Protein AF-A0AAD8BYA1-F1 (afdb_monomer_lite)

Structure (mmCIF, N/CA/C/O backbone):
data_AF-A0AAD8BYA1-F1
#
_entry.id   AF-A0AAD8BYA1-F1
#
loop_
_atom_site.group_PDB
_atom_site.id
_atom_site.type_symbol
_atom_site.label_atom_id
_atom_site.label_alt_id
_atom_site.label_comp_id
_atom_site.label_asym_id
_atom_site.label_entity_id
_atom_site.label_seq_id
_atom_site.pdbx_PDB_ins_code
_atom_site.Cartn_x
_atom_site.Cartn_y
_atom_site.Cartn_z
_atom_site.occupancy
_atom_site.B_iso_or_equiv
_atom_site.auth_seq_id
_atom_site.auth_comp_id
_atom_site.auth_asym_id
_atom_site.auth_atom_id
_atom_site.pdbx_PDB_model_num
ATOM 1 N N . MET A 1 1 ? 16.508 12.738 -33.109 1.00 39.72 1 MET A N 1
ATOM 2 C CA . MET A 1 1 ? 15.218 13.457 -32.979 1.00 39.72 1 MET A CA 1
ATOM 3 C C . MET A 1 1 ? 14.143 12.376 -32.905 1.00 39.72 1 MET A C 1
ATOM 5 O O . MET A 1 1 ? 14.048 11.618 -33.850 1.00 39.72 1 MET A O 1
ATOM 9 N N . PHE A 1 2 ? 13.479 12.093 -31.782 1.00 27.47 2 PHE A N 1
ATOM 10 C CA . PHE A 1 2 ? 12.768 12.994 -30.871 1.00 27.47 2 PHE A CA 1
ATOM 11 C C . PHE A 1 2 ? 13.096 12.803 -29.382 1.00 27.47 2 PHE A C 1
ATOM 13 O O . PHE A 1 2 ? 13.369 11.708 -28.904 1.00 27.47 2 PHE A O 1
ATOM 20 N N . VAL A 1 3 ? 12.986 13.926 -28.674 1.00 37.28 3 VAL A N 1
ATOM 21 C CA . VAL A 1 3 ? 12.875 14.076 -27.224 1.00 37.28 3 VAL A CA 1
ATOM 22 C C . VAL A 1 3 ? 11.506 13.540 -26.797 1.00 37.28 3 VAL A C 1
ATOM 24 O O . VAL A 1 3 ? 10.490 14.149 -27.128 1.00 37.28 3 VAL A O 1
ATOM 27 N N . ILE A 1 4 ? 11.450 12.437 -26.046 1.00 35.97 4 ILE A N 1
ATOM 28 C CA . ILE A 1 4 ? 10.243 12.107 -25.275 1.00 35.97 4 ILE A CA 1
ATOM 29 C C . ILE A 1 4 ? 10.317 12.936 -23.993 1.00 35.97 4 ILE A C 1
ATOM 31 O O . ILE A 1 4 ? 10.677 12.466 -22.918 1.00 35.97 4 ILE A O 1
ATOM 35 N N . CYS A 1 5 ? 10.018 14.226 -24.130 1.00 28.67 5 CYS A N 1
ATOM 36 C CA . CYS A 1 5 ? 9.613 15.032 -22.994 1.00 28.67 5 CYS A CA 1
ATOM 37 C C . CYS A 1 5 ? 8.270 14.459 -22.554 1.00 28.67 5 CYS A C 1
ATOM 39 O O . CYS A 1 5 ? 7.269 14.640 -23.248 1.00 28.67 5 CYS A O 1
ATOM 41 N N . LEU A 1 6 ? 8.249 13.774 -21.410 1.00 35.91 6 LEU A N 1
ATOM 42 C CA . LEU A 1 6 ? 7.030 13.452 -20.674 1.00 35.91 6 LEU A CA 1
ATOM 43 C C . LEU A 1 6 ? 6.401 14.768 -20.187 1.00 35.91 6 LEU A C 1
ATOM 45 O O . LEU A 1 6 ? 6.463 15.131 -19.015 1.00 35.91 6 LEU A O 1
ATOM 49 N N . LYS A 1 7 ? 5.816 15.530 -21.115 1.00 32.28 7 LYS A N 1
ATOM 50 C CA . LYS A 1 7 ? 4.862 16.580 -20.789 1.00 32.28 7 LYS A CA 1
ATOM 51 C C . LYS A 1 7 ? 3.607 15.870 -20.303 1.00 32.28 7 LYS A C 1
ATOM 53 O O . LYS A 1 7 ? 2.862 15.319 -21.103 1.00 32.28 7 LYS A O 1
ATOM 58 N N . TYR A 1 8 ? 3.445 15.861 -18.983 1.00 40.25 8 TYR A N 1
ATOM 59 C CA . TYR A 1 8 ? 2.178 15.832 -18.257 1.00 40.25 8 TYR A CA 1
ATOM 60 C C . TYR A 1 8 ? 0.940 15.578 -19.128 1.00 40.25 8 TYR A C 1
ATOM 62 O O . TYR A 1 8 ? 0.327 16.518 -19.634 1.00 40.25 8 TYR A O 1
ATOM 70 N N . HIS A 1 9 ? 0.527 14.317 -19.227 1.00 31.98 9 HIS A N 1
ATOM 71 C CA . HIS A 1 9 ? -0.888 13.983 -19.306 1.00 31.98 9 HIS A CA 1
ATOM 72 C C . HIS A 1 9 ? -1.119 12.585 -18.748 1.00 31.98 9 HIS A C 1
ATOM 74 O O . HIS A 1 9 ? -0.444 11.625 -19.112 1.00 31.98 9 HIS A O 1
ATOM 80 N N . TYR A 1 10 ? -2.058 12.517 -17.812 1.00 36.19 10 TYR A N 1
ATOM 81 C CA . TYR A 1 10 ? -2.550 11.312 -17.171 1.00 36.19 10 TYR A CA 1
ATOM 82 C C . TYR A 1 10 ? -3.044 10.318 -18.224 1.00 36.19 10 TYR A C 1
ATOM 84 O O . TYR A 1 10 ? -4.179 10.400 -18.679 1.00 36.19 10 TYR A O 1
ATOM 92 N N . LEU A 1 11 ? -2.211 9.353 -18.592 1.00 33.84 11 LEU A N 1
ATOM 93 C CA . LEU A 1 11 ? -2.675 8.113 -19.186 1.00 33.84 11 LEU A CA 1
ATOM 94 C C . LEU A 1 11 ? -1.801 6.976 -18.684 1.00 33.84 11 LEU A C 1
ATOM 96 O O . LEU A 1 11 ? -0.577 6.991 -18.775 1.00 33.84 11 LEU A O 1
ATOM 100 N N . TYR A 1 12 ? -2.499 6.012 -18.108 1.00 40.25 12 TYR A N 1
ATOM 101 C CA . TYR A 1 12 ? -2.031 4.758 -17.555 1.00 40.25 12 TYR A CA 1
ATOM 102 C C . TYR A 1 12 ? -1.473 3.861 -18.656 1.00 40.25 12 TYR A C 1
ATOM 104 O O . TYR A 1 12 ? -2.067 2.849 -19.015 1.00 40.25 12 TYR A O 1
ATOM 112 N N . LEU A 1 13 ? -0.339 4.243 -19.223 1.00 39.38 13 LEU A N 1
ATOM 113 C CA . LEU A 1 13 ? 0.459 3.331 -20.016 1.00 39.38 13 LEU A CA 1
ATOM 114 C C . LEU A 1 13 ? 1.352 2.579 -19.037 1.00 39.38 13 LEU A C 1
ATOM 116 O O . LEU A 1 13 ? 2.299 3.127 -18.476 1.00 39.38 13 LEU A O 1
ATOM 120 N N . THR A 1 14 ? 1.028 1.308 -18.808 1.00 45.28 14 THR A N 1
ATOM 121 C CA . THR A 1 14 ? 2.055 0.347 -18.411 1.00 45.28 14 THR A CA 1
ATOM 122 C C . THR A 1 14 ? 3.209 0.482 -19.409 1.00 45.28 14 THR A C 1
ATOM 124 O O . THR A 1 14 ? 2.980 0.740 -20.586 1.00 45.28 14 THR A O 1
ATOM 127 N N . PHE A 1 15 ? 4.457 0.385 -18.959 1.00 52.03 15 PHE A N 1
ATOM 128 C CA . PHE A 1 15 ? 5.619 0.584 -19.836 1.00 52.03 15 PHE A CA 1
ATOM 129 C C . PHE A 1 15 ? 5.876 -0.604 -20.782 1.00 52.03 15 PHE A C 1
ATOM 131 O O . PHE A 1 15 ? 6.649 -0.468 -21.725 1.00 52.03 15 PHE A O 1
ATOM 138 N N . GLN A 1 16 ? 5.187 -1.736 -20.603 1.00 53.16 16 GLN A N 1
ATOM 139 C CA . GLN A 1 16 ? 5.347 -2.927 -21.449 1.00 53.16 16 GLN A CA 1
ATOM 140 C C . GLN A 1 16 ? 5.162 -2.676 -22.959 1.00 53.16 16 GLN A C 1
ATOM 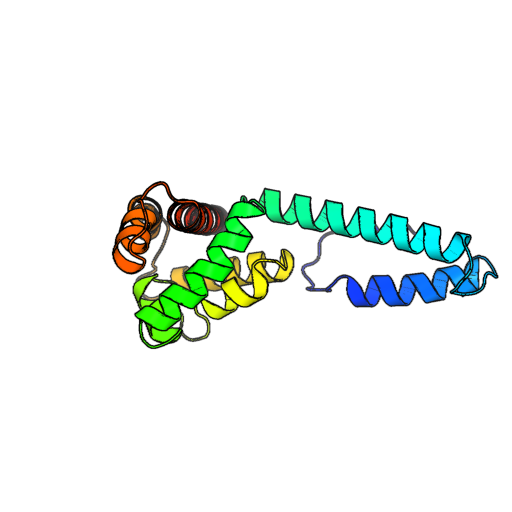142 O O . GLN A 1 16 ? 6.029 -3.077 -23.734 1.00 53.16 16 GLN A O 1
ATOM 147 N N . PRO A 1 17 ? 4.121 -1.956 -23.425 1.00 54.47 17 PRO A N 1
ATOM 148 C CA . PRO A 1 17 ? 3.976 -1.630 -24.841 1.00 54.47 17 PRO A CA 1
ATOM 149 C C . PRO A 1 17 ? 5.096 -0.721 -25.371 1.00 54.47 17 PRO A C 1
ATOM 151 O O . PRO A 1 17 ? 5.300 -0.656 -26.581 1.00 54.47 17 PRO A O 1
ATOM 154 N N . LEU A 1 18 ? 5.809 0.006 -24.498 1.00 55.59 18 LEU A N 1
ATOM 155 C CA . LEU A 1 18 ? 6.991 0.783 -24.876 1.00 55.59 18 LEU A CA 1
ATOM 156 C C . LEU A 1 18 ? 8.232 -0.117 -24.982 1.00 55.59 18 LEU A C 1
ATOM 158 O O . LEU A 1 18 ? 8.993 0.043 -25.932 1.00 55.59 18 LEU A O 1
ATOM 162 N N . GLU A 1 19 ? 8.405 -1.077 -24.068 1.00 56.84 19 GLU A N 1
ATOM 163 C CA . GLU A 1 19 ? 9.496 -2.069 -24.088 1.00 56.84 19 GLU A CA 1
ATOM 164 C C . GLU A 1 19 ? 9.472 -2.920 -25.368 1.00 56.84 19 GLU A C 1
ATOM 166 O O . GLU A 1 19 ? 10.485 -3.033 -26.062 1.00 56.84 19 GLU A O 1
ATOM 171 N N . GLU A 1 20 ? 8.302 -3.449 -25.739 1.00 59.47 20 GLU A N 1
ATOM 172 C CA . GLU A 1 20 ? 8.132 -4.272 -26.946 1.00 59.47 20 GLU A CA 1
ATOM 173 C C . GLU A 1 20 ? 8.414 -3.485 -28.236 1.00 59.47 20 GLU A C 1
ATOM 175 O O . GLU A 1 20 ? 9.074 -3.981 -29.154 1.00 59.47 20 GLU A O 1
ATOM 180 N N . LYS A 1 21 ? 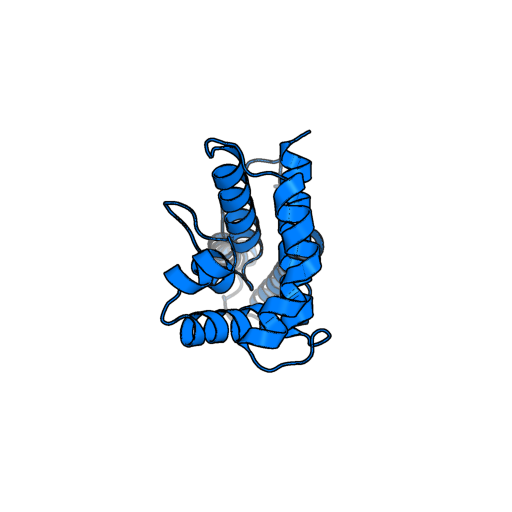7.966 -2.225 -28.298 1.00 66.06 21 LYS A N 1
ATOM 181 C CA . LYS A 1 21 ? 8.192 -1.346 -29.458 1.00 66.06 21 LYS A CA 1
ATOM 182 C C . LYS A 1 21 ? 9.648 -0.917 -29.594 1.00 66.06 21 LYS A C 1
ATOM 184 O O . LYS A 1 21 ? 10.144 -0.765 -30.708 1.00 66.06 21 LYS A O 1
ATOM 189 N N . ILE A 1 22 ? 10.345 -0.747 -28.477 1.00 65.94 22 ILE A N 1
ATOM 190 C CA . ILE A 1 22 ? 11.768 -0.410 -28.457 1.00 65.94 22 ILE A CA 1
ATOM 191 C C . ILE A 1 22 ? 12.620 -1.552 -29.006 1.00 65.94 22 ILE A C 1
ATOM 193 O O . ILE A 1 22 ? 13.545 -1.291 -29.770 1.00 65.94 22 ILE A O 1
ATOM 197 N N . ALA A 1 23 ? 12.311 -2.806 -28.660 1.00 63.00 23 ALA A N 1
ATOM 198 C CA . ALA A 1 23 ? 13.074 -3.955 -29.145 1.00 63.00 23 ALA A CA 1
ATOM 199 C C . ALA A 1 23 ? 13.014 -4.053 -30.679 1.00 63.00 23 ALA A C 1
ATOM 201 O O . ALA A 1 23 ? 14.034 -4.237 -31.342 1.00 63.00 23 ALA A O 1
ATOM 202 N N . GLN A 1 24 ? 11.825 -3.842 -31.251 1.00 67.38 24 GLN A N 1
ATOM 203 C CA . GLN A 1 24 ? 11.620 -3.795 -32.701 1.00 67.38 24 GLN A CA 1
ATOM 204 C C . GLN A 1 24 ? 12.333 -2.600 -33.346 1.00 67.38 24 GLN A C 1
ATOM 206 O O . GLN A 1 24 ? 12.970 -2.743 -34.392 1.00 67.38 24 GLN A O 1
ATOM 211 N N . TYR A 1 25 ? 12.279 -1.431 -32.701 1.00 66.44 25 TYR A N 1
ATOM 212 C CA . TYR A 1 25 ? 12.975 -0.236 -33.167 1.00 66.44 25 TYR A CA 1
ATOM 213 C C . TYR A 1 25 ? 14.494 -0.441 -33.216 1.00 66.44 25 TYR A C 1
ATOM 215 O O . TYR A 1 25 ? 15.103 -0.140 -34.237 1.00 66.44 25 TYR A O 1
ATOM 223 N N . LEU A 1 26 ? 15.102 -1.007 -32.169 1.00 65.62 26 LEU A N 1
ATOM 224 C CA . LEU A 1 26 ? 16.548 -1.252 -32.097 1.00 65.62 26 LEU A CA 1
ATOM 225 C C . LEU A 1 26 ? 17.030 -2.192 -33.205 1.00 65.62 26 LEU A C 1
ATOM 227 O O . LEU A 1 26 ? 18.032 -1.902 -33.851 1.00 65.62 26 LEU A O 1
ATOM 231 N N . VAL A 1 27 ? 16.279 -3.264 -33.473 1.00 70.88 27 VAL A N 1
ATOM 232 C CA . VAL A 1 27 ? 16.548 -4.188 -34.587 1.00 70.88 27 VAL A CA 1
ATOM 233 C C . VAL A 1 27 ? 16.530 -3.447 -35.927 1.00 70.88 27 VAL A C 1
ATOM 235 O O . VAL A 1 27 ? 17.456 -3.580 -36.724 1.00 70.88 27 VAL A O 1
ATOM 238 N N . SER A 1 28 ? 15.510 -2.614 -36.156 1.00 72.62 28 SER A N 1
ATOM 239 C CA . SER A 1 28 ? 15.356 -1.869 -37.412 1.00 72.62 28 SER A CA 1
ATOM 240 C C . SER A 1 28 ? 16.375 -0.737 -37.597 1.00 72.62 28 SER A C 1
ATOM 242 O O . SER A 1 28 ? 16.864 -0.525 -38.701 1.00 72.62 28 SER A O 1
ATOM 244 N N . ALA A 1 29 ? 16.712 -0.020 -36.523 1.00 70.44 29 ALA A N 1
ATOM 245 C CA . ALA A 1 29 ? 17.538 1.182 -36.568 1.00 70.44 29 ALA A CA 1
ATOM 246 C C . ALA A 1 29 ? 19.038 0.867 -36.533 1.00 70.44 29 ALA A C 1
ATOM 248 O O . ALA A 1 29 ? 19.829 1.605 -37.114 1.00 70.44 29 ALA A O 1
ATOM 249 N N . LEU A 1 30 ? 19.430 -0.210 -35.846 1.00 72.06 30 LEU A N 1
ATOM 250 C CA . LEU A 1 30 ? 20.830 -0.621 -35.720 1.00 72.06 30 LEU A CA 1
ATOM 251 C C . LEU A 1 30 ? 21.213 -1.726 -36.716 1.00 72.06 30 LEU A C 1
ATOM 253 O O . LEU A 1 30 ? 22.385 -2.077 -36.799 1.00 72.06 30 LEU A O 1
ATOM 257 N N . GLY A 1 31 ? 20.249 -2.290 -37.456 1.00 78.94 31 GLY A N 1
ATOM 258 C CA . GLY A 1 31 ? 20.493 -3.404 -38.378 1.00 78.94 31 GLY A CA 1
ATOM 259 C C . GLY A 1 31 ? 20.973 -4.683 -37.679 1.00 78.94 31 GLY A C 1
ATOM 260 O O . GLY A 1 31 ? 21.591 -5.535 -38.313 1.00 78.94 31 GLY A O 1
ATOM 261 N N . VAL A 1 32 ? 20.726 -4.809 -36.372 1.00 76.88 32 VAL A N 1
ATOM 262 C CA . VAL A 1 32 ? 21.154 -5.948 -35.550 1.00 76.88 32 VAL A CA 1
ATOM 263 C C . VAL A 1 32 ? 20.027 -6.959 -35.384 1.00 76.88 32 VAL A C 1
ATOM 265 O O . VAL A 1 32 ? 18.848 -6.615 -35.439 1.00 76.88 32 VAL A O 1
ATOM 268 N N . THR A 1 33 ? 20.365 -8.221 -35.134 1.00 80.31 33 THR A N 1
ATOM 269 C CA . THR A 1 33 ? 19.354 -9.219 -34.767 1.00 80.31 33 THR A CA 1
ATOM 270 C C . THR A 1 33 ? 18.874 -8.987 -33.332 1.00 80.31 33 THR A C 1
ATOM 272 O O . THR A 1 33 ? 19.612 -8.483 -32.489 1.00 80.31 33 THR A O 1
ATOM 275 N N . LYS A 1 34 ? 17.641 -9.407 -33.020 1.00 68.00 34 LYS A N 1
ATOM 276 C CA . LYS A 1 34 ? 17.067 -9.315 -31.661 1.00 68.00 34 LYS A CA 1
ATOM 277 C C . LYS A 1 34 ? 17.928 -9.988 -30.578 1.00 68.00 34 LYS A C 1
ATOM 279 O O . LYS A 1 34 ? 17.833 -9.638 -29.409 1.00 68.00 34 LYS A O 1
ATOM 284 N N . ASP A 1 35 ? 18.756 -10.951 -30.981 1.00 78.12 35 ASP A N 1
ATOM 285 C CA . ASP A 1 35 ? 19.588 -11.761 -30.094 1.00 78.12 35 ASP A CA 1
ATOM 286 C C . ASP A 1 35 ? 21.041 -11.260 -30.014 1.00 78.12 35 ASP A C 1
ATOM 288 O O . ASP A 1 35 ? 21.853 -11.870 -29.307 1.00 78.12 35 ASP A O 1
ATOM 292 N N . SER A 1 36 ? 21.378 -10.167 -30.713 1.00 82.19 36 SER A N 1
ATOM 293 C CA . SER A 1 36 ? 22.719 -9.579 -30.695 1.00 82.19 36 SER A CA 1
ATOM 294 C C . SER A 1 36 ? 23.076 -9.012 -29.317 1.00 82.19 36 SER A C 1
ATOM 296 O O . SER A 1 36 ? 22.209 -8.696 -28.494 1.00 82.19 36 SER A O 1
ATOM 298 N N . ASN A 1 37 ? 24.376 -8.867 -29.056 1.00 82.00 37 ASN A N 1
ATOM 299 C CA . ASN A 1 37 ? 24.864 -8.292 -27.803 1.00 82.00 37 ASN A CA 1
ATOM 300 C C . ASN A 1 37 ? 24.451 -6.821 -27.652 1.00 82.00 37 ASN A C 1
ATOM 302 O O . ASN A 1 37 ? 24.171 -6.368 -26.544 1.00 82.00 37 ASN A O 1
ATOM 306 N N . GLU A 1 38 ? 24.366 -6.091 -28.759 1.00 75.44 38 GLU A N 1
ATOM 307 C CA . GLU A 1 38 ? 23.915 -4.704 -28.830 1.00 75.44 38 GLU A CA 1
ATOM 308 C C . GLU A 1 38 ? 22.426 -4.599 -28.489 1.00 75.44 38 GLU A C 1
ATOM 310 O O . GLU A 1 38 ? 22.060 -3.808 -27.619 1.00 75.44 38 GLU A O 1
ATOM 315 N N . ALA A 1 39 ? 21.574 -5.431 -29.102 1.00 70.06 39 ALA A N 1
ATOM 316 C CA . ALA A 1 39 ? 20.143 -5.465 -28.798 1.00 70.06 39 ALA A CA 1
ATOM 317 C C . ALA A 1 39 ? 19.897 -5.785 -27.313 1.00 70.06 39 ALA A C 1
ATOM 319 O O . ALA A 1 39 ? 19.182 -5.051 -26.629 1.00 70.06 39 ALA A O 1
ATOM 320 N N . LYS A 1 40 ? 20.575 -6.813 -26.783 1.00 77.88 40 LYS A N 1
ATOM 321 C CA . LYS A 1 40 ? 20.500 -7.200 -25.363 1.00 77.88 40 LYS A CA 1
ATOM 322 C C . LYS A 1 40 ? 20.977 -6.091 -24.426 1.00 77.88 40 LYS A C 1
ATOM 324 O O . LYS A 1 40 ? 20.322 -5.824 -23.422 1.00 77.88 40 LYS A O 1
ATOM 329 N N . SER A 1 41 ? 22.082 -5.420 -24.754 1.00 77.06 41 SER A N 1
ATOM 330 C CA . SER A 1 41 ? 22.623 -4.316 -23.947 1.00 77.06 41 SER A CA 1
ATOM 331 C C . SER A 1 41 ? 21.632 -3.158 -23.813 1.00 77.06 41 SER A C 1
ATOM 333 O O . SER A 1 41 ? 21.428 -2.642 -22.713 1.00 77.06 41 SER A O 1
ATOM 335 N N . TRP A 1 42 ? 20.962 -2.780 -24.903 1.00 72.44 42 TRP A N 1
ATOM 336 C CA . TRP A 1 42 ? 19.935 -1.738 -24.869 1.00 72.44 42 TRP A CA 1
ATOM 337 C C . TRP A 1 42 ? 18.688 -2.162 -24.092 1.00 72.44 42 TRP A C 1
ATOM 339 O O . TRP A 1 42 ? 18.167 -1.373 -23.302 1.00 72.44 42 TRP A O 1
ATOM 349 N N . THR A 1 43 ? 18.242 -3.411 -24.251 1.00 70.88 43 THR A N 1
ATOM 350 C CA . THR A 1 43 ? 17.163 -3.969 -23.424 1.00 70.88 43 THR A CA 1
ATOM 351 C C . THR A 1 43 ? 17.527 -3.927 -21.937 1.00 70.88 43 THR A C 1
ATOM 353 O O . THR A 1 43 ? 16.716 -3.488 -21.125 1.00 70.88 43 THR A O 1
ATOM 356 N N . HIS A 1 44 ? 18.754 -4.302 -21.562 1.00 78.50 44 HIS A N 1
ATOM 357 C CA . HIS A 1 44 ? 19.215 -4.238 -20.171 1.00 78.50 44 HIS A CA 1
ATOM 358 C C . HIS A 1 44 ? 19.218 -2.809 -19.611 1.00 78.50 44 HIS A C 1
ATOM 360 O O . HIS A 1 44 ? 18.733 -2.597 -18.500 1.00 78.50 44 HIS A O 1
ATOM 366 N N . LEU A 1 45 ? 19.719 -1.827 -20.369 1.00 77.88 45 LEU A N 1
ATOM 367 C CA . LEU A 1 45 ? 19.727 -0.422 -19.950 1.00 77.88 45 LEU A CA 1
ATOM 368 C C . LEU A 1 45 ? 18.310 0.099 -19.675 1.00 77.88 45 LEU A C 1
ATOM 370 O O . LEU A 1 45 ? 18.077 0.767 -18.669 1.00 77.88 45 LEU A O 1
ATOM 374 N N . LEU A 1 46 ? 17.357 -0.217 -20.551 1.00 70.75 46 LEU A N 1
ATOM 375 C CA . LEU A 1 46 ? 15.973 0.230 -20.402 1.00 70.75 46 LEU A CA 1
ATOM 376 C C . LEU A 1 46 ? 15.259 -0.478 -19.253 1.00 70.75 46 LEU A C 1
ATOM 378 O O . LEU A 1 46 ? 14.527 0.170 -18.511 1.00 70.75 46 LEU A O 1
ATOM 382 N N . ASN A 1 47 ? 15.546 -1.761 -19.029 1.00 69.94 47 ASN A N 1
ATOM 383 C CA . ASN A 1 47 ? 15.066 -2.478 -17.849 1.00 69.94 47 ASN A CA 1
ATOM 384 C C . ASN A 1 47 ? 15.608 -1.860 -16.550 1.00 69.94 47 ASN A C 1
ATOM 386 O O . ASN A 1 47 ? 14.862 -1.708 -15.577 1.00 69.94 47 ASN A O 1
ATOM 390 N N . ALA A 1 48 ? 16.887 -1.470 -16.528 1.00 70.88 48 ALA A N 1
ATOM 391 C CA . ALA A 1 48 ? 17.485 -0.771 -15.394 1.00 70.88 48 ALA A CA 1
ATOM 392 C C . ALA A 1 48 ? 16.819 0.598 -15.174 1.00 70.88 48 ALA A C 1
ATOM 394 O O . ALA A 1 48 ? 16.420 0.917 -14.057 1.00 70.88 48 ALA A O 1
ATOM 395 N N . PHE A 1 49 ? 16.607 1.372 -16.241 1.00 67.88 49 PHE A N 1
ATOM 396 C CA . PHE A 1 49 ? 15.912 2.659 -16.180 1.00 67.88 49 PHE A CA 1
ATOM 397 C C . PHE A 1 49 ? 14.465 2.524 -15.678 1.00 67.88 49 PHE A C 1
ATOM 399 O O . PHE A 1 49 ? 14.053 3.248 -14.773 1.00 67.88 49 PHE A O 1
ATOM 406 N N . ASN A 1 50 ? 13.707 1.555 -16.197 1.00 65.25 50 ASN A N 1
ATOM 407 C CA . ASN A 1 50 ? 12.338 1.273 -15.758 1.00 65.25 50 ASN A CA 1
ATOM 408 C C . ASN A 1 50 ? 12.295 0.816 -14.297 1.00 65.25 50 ASN A C 1
ATOM 410 O O . ASN A 1 50 ? 11.358 1.149 -13.571 1.00 65.25 50 ASN A O 1
ATOM 414 N N . THR A 1 51 ? 13.318 0.089 -13.846 1.00 68.19 51 THR A N 1
ATOM 415 C CA . THR A 1 51 ? 13.471 -0.285 -12.437 1.00 68.19 51 THR A CA 1
ATOM 416 C C . THR A 1 51 ? 13.681 0.944 -11.561 1.00 68.19 51 THR A C 1
ATOM 418 O O . THR A 1 51 ? 12.914 1.126 -10.620 1.00 68.19 51 THR A O 1
ATOM 421 N N . VAL A 1 52 ? 14.599 1.843 -11.930 1.00 70.06 52 VAL A N 1
ATOM 422 C CA . VAL A 1 52 ? 14.828 3.102 -11.200 1.00 70.06 52 VAL A CA 1
ATOM 423 C C . VAL A 1 52 ? 13.567 3.970 -11.166 1.00 70.06 52 VAL A C 1
ATOM 425 O O . VAL A 1 52 ? 13.199 4.468 -10.108 1.00 70.06 52 VAL A O 1
ATOM 428 N N . LEU A 1 53 ? 12.853 4.123 -12.286 1.00 66.69 53 LEU A N 1
ATOM 429 C CA . LEU A 1 53 ? 11.605 4.896 -12.326 1.00 66.69 53 LEU A CA 1
ATOM 430 C C . LEU A 1 53 ? 10.506 4.295 -11.443 1.00 66.69 53 LEU A C 1
ATOM 432 O O . LEU A 1 53 ? 9.750 5.026 -10.795 1.00 66.69 53 LEU A O 1
ATOM 436 N N . ARG A 1 54 ? 10.394 2.965 -11.433 1.00 65.19 54 ARG A N 1
ATOM 437 C CA . ARG A 1 54 ? 9.452 2.228 -10.586 1.00 65.19 54 ARG A CA 1
ATOM 438 C C . ARG A 1 54 ? 9.786 2.422 -9.113 1.00 65.19 54 ARG A C 1
ATOM 440 O O . ARG A 1 54 ? 8.890 2.751 -8.341 1.00 65.19 54 ARG A O 1
ATOM 447 N N . GLU A 1 55 ? 11.050 2.262 -8.744 1.00 65.19 55 GLU A N 1
ATOM 448 C CA . GLU A 1 55 ? 11.534 2.461 -7.378 1.00 65.19 55 GLU A CA 1
ATOM 449 C C . GLU A 1 55 ? 11.346 3.911 -6.918 1.00 65.19 55 GLU A C 1
ATOM 451 O O . GLU A 1 55 ? 10.759 4.130 -5.863 1.00 65.19 55 GLU A O 1
ATOM 456 N N . ASP A 1 56 ? 11.710 4.905 -7.735 1.00 69.62 56 ASP A N 1
ATOM 457 C CA . ASP A 1 56 ? 11.490 6.331 -7.445 1.00 69.62 56 ASP A CA 1
ATOM 458 C C . ASP A 1 56 ? 9.995 6.658 -7.270 1.00 69.62 56 ASP A C 1
ATOM 460 O O . ASP A 1 56 ? 9.594 7.379 -6.354 1.00 69.62 56 ASP A O 1
ATOM 464 N N . SER A 1 57 ? 9.129 6.071 -8.100 1.00 68.00 57 SER A N 1
ATOM 465 C CA . SER A 1 57 ? 7.676 6.240 -7.976 1.00 68.00 57 SER A CA 1
ATOM 466 C C . SER A 1 57 ? 7.127 5.637 -6.677 1.00 68.00 57 SER A C 1
ATOM 468 O O . SER A 1 57 ? 6.251 6.234 -6.050 1.00 68.00 57 SER A O 1
ATOM 470 N N . LEU A 1 58 ? 7.642 4.484 -6.241 1.00 67.81 58 LEU A N 1
ATOM 471 C CA . LEU A 1 58 ? 7.260 3.853 -4.970 1.00 67.81 58 LEU A CA 1
ATOM 472 C C . LEU A 1 58 ? 7.800 4.628 -3.767 1.00 67.81 58 LEU A C 1
ATOM 474 O O . LEU A 1 58 ? 7.062 4.852 -2.807 1.00 67.81 58 LEU A O 1
ATOM 478 N N . GLN A 1 59 ? 9.031 5.137 -3.854 1.00 68.75 59 GLN A N 1
ATOM 479 C CA . GLN A 1 59 ? 9.588 6.053 -2.860 1.00 68.75 59 GLN A CA 1
ATOM 480 C C . GLN A 1 59 ? 8.743 7.328 -2.739 1.00 68.75 59 GLN A C 1
ATOM 482 O O . GLN A 1 59 ? 8.485 7.796 -1.631 1.00 68.75 59 GLN A O 1
ATOM 487 N N . LYS A 1 60 ? 8.217 7.860 -3.851 1.00 75.25 60 LYS A N 1
ATOM 488 C CA . LYS A 1 60 ? 7.281 9.000 -3.835 1.00 75.25 60 LYS A CA 1
ATOM 489 C C . LYS A 1 60 ? 5.943 8.674 -3.173 1.00 75.25 60 LYS A C 1
ATOM 491 O O . LYS A 1 60 ? 5.356 9.571 -2.557 1.00 75.25 60 LYS A O 1
ATOM 496 N N . ILE A 1 61 ? 5.454 7.436 -3.277 1.00 80.25 61 ILE A N 1
ATOM 497 C CA . ILE A 1 61 ? 4.294 6.961 -2.500 1.00 80.25 61 ILE A CA 1
ATOM 498 C C . ILE A 1 61 ? 4.671 6.844 -1.014 1.00 80.25 61 ILE A C 1
ATOM 500 O O . ILE A 1 61 ? 3.853 7.174 -0.159 1.00 80.25 61 ILE A O 1
ATOM 504 N N . GLY A 1 62 ? 5.925 6.493 -0.720 1.00 85.06 62 GLY A N 1
ATOM 505 C CA . GLY A 1 62 ? 6.480 6.382 0.629 1.00 85.06 62 GLY A CA 1
ATOM 506 C C . GLY A 1 62 ? 6.514 4.950 1.160 1.00 85.06 62 GLY A C 1
ATOM 507 O O . GLY A 1 62 ? 6.528 4.773 2.372 1.00 85.06 62 GLY A O 1
ATOM 508 N N . LEU A 1 63 ? 6.490 3.943 0.276 1.00 88.56 63 LEU A N 1
ATOM 509 C CA . LEU A 1 63 ? 6.530 2.526 0.650 1.00 88.56 63 LEU A CA 1
ATOM 510 C C . LEU A 1 63 ? 7.837 1.880 0.188 1.00 88.56 63 LEU A C 1
ATOM 512 O O . LEU A 1 63 ? 8.190 1.949 -0.991 1.00 88.56 63 LEU A O 1
ATOM 516 N N . SER A 1 64 ? 8.528 1.228 1.120 1.00 89.19 64 SER A N 1
ATOM 517 C CA . SER A 1 64 ? 9.732 0.440 0.859 1.00 89.19 64 SER A CA 1
ATOM 518 C C . SER A 1 64 ? 9.409 -0.950 0.297 1.00 89.19 64 SER A C 1
ATOM 520 O O . SER A 1 64 ? 8.266 -1.405 0.283 1.00 89.19 64 SER A O 1
ATOM 522 N N . ASP A 1 65 ? 10.436 -1.673 -0.144 1.00 87.50 65 ASP A N 1
ATOM 523 C CA . ASP A 1 65 ? 10.325 -3.077 -0.559 1.00 87.50 65 ASP A CA 1
ATOM 524 C C . ASP A 1 65 ? 9.834 -3.990 0.567 1.00 87.50 65 ASP A C 1
ATOM 526 O O . ASP A 1 65 ? 9.064 -4.918 0.314 1.00 87.50 65 ASP A O 1
ATOM 530 N N . VAL A 1 66 ? 10.265 -3.713 1.802 1.00 92.19 66 VAL A N 1
ATOM 531 C CA . VAL A 1 66 ? 9.810 -4.429 3.000 1.00 92.19 66 VAL A CA 1
ATOM 532 C C . VAL A 1 66 ? 8.329 -4.158 3.222 1.00 92.19 66 VAL A C 1
ATOM 534 O O . VAL A 1 66 ? 7.564 -5.108 3.362 1.00 92.19 66 VAL A O 1
ATOM 537 N N . ASP A 1 67 ? 7.900 -2.894 3.135 1.00 92.50 67 ASP A N 1
ATOM 538 C CA . ASP A 1 67 ? 6.486 -2.545 3.284 1.00 92.50 67 ASP A CA 1
ATOM 539 C C . ASP A 1 67 ? 5.618 -3.294 2.274 1.00 92.50 67 ASP A C 1
ATOM 541 O O . ASP A 1 67 ? 4.599 -3.867 2.637 1.00 92.50 67 ASP A O 1
ATOM 545 N N . ARG A 1 68 ? 6.030 -3.338 1.002 1.00 91.31 68 ARG A N 1
ATOM 546 C CA . A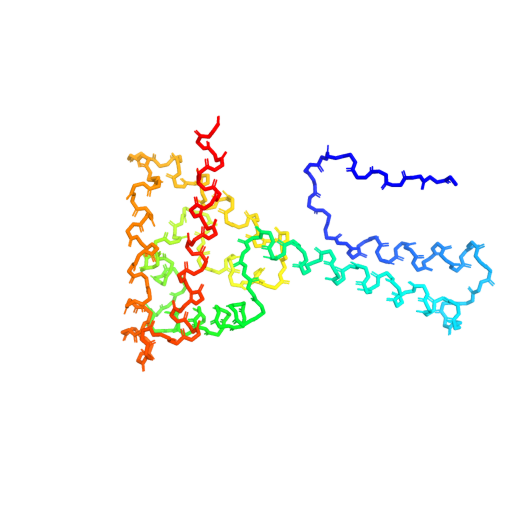RG A 1 68 ? 5.248 -3.984 -0.061 1.00 91.31 68 ARG A CA 1
ATOM 547 C C . ARG A 1 68 ? 5.101 -5.487 0.150 1.00 91.31 68 ARG A C 1
ATOM 549 O O . ARG A 1 68 ? 3.990 -6.002 0.049 1.00 91.31 68 ARG A O 1
ATOM 556 N N . LYS A 1 69 ? 6.196 -6.178 0.479 1.00 93.25 69 LYS A N 1
ATOM 557 C CA . LYS A 1 69 ? 6.175 -7.622 0.769 1.00 93.25 69 LYS A CA 1
ATOM 558 C C . LYS A 1 69 ? 5.325 -7.928 2.002 1.00 93.25 69 LYS A C 1
ATOM 560 O O . LYS A 1 69 ? 4.538 -8.876 1.993 1.00 93.25 69 LYS A O 1
ATOM 565 N N . SER A 1 70 ? 5.454 -7.107 3.041 1.00 94.88 70 SER A N 1
ATOM 566 C CA . SER A 1 70 ? 4.682 -7.248 4.271 1.00 94.88 70 SER A CA 1
ATOM 567 C C . SER A 1 70 ? 3.201 -6.969 4.045 1.00 94.88 70 SER A C 1
ATOM 569 O O . SER A 1 70 ? 2.379 -7.748 4.519 1.00 94.88 70 SER A O 1
ATOM 571 N N . LEU A 1 71 ? 2.835 -5.951 3.260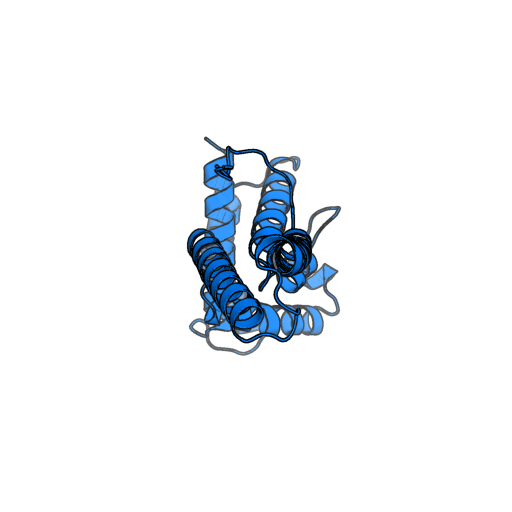 1.00 94.50 71 LEU A N 1
ATOM 572 C CA . LEU A 1 71 ? 1.449 -5.662 2.872 1.00 94.50 71 LEU A CA 1
ATOM 573 C C . LEU A 1 71 ? 0.842 -6.796 2.046 1.00 94.50 71 LEU A C 1
ATOM 575 O O . LEU A 1 71 ? -0.279 -7.205 2.328 1.00 94.50 71 LEU A O 1
ATOM 579 N N . GLU A 1 72 ? 1.574 -7.334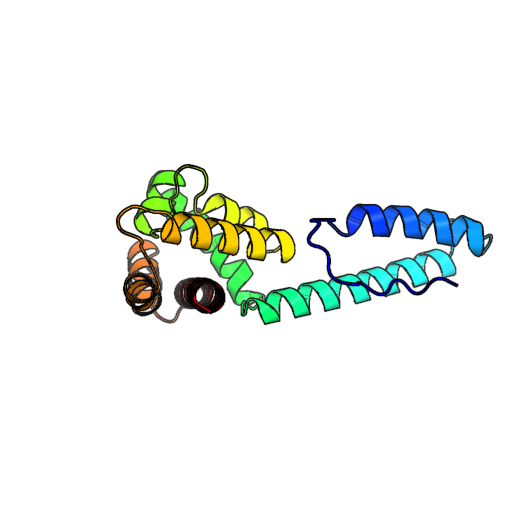 1.069 1.00 94.19 72 GLU A N 1
ATOM 580 C CA . GLU A 1 72 ? 1.111 -8.453 0.241 1.00 94.19 72 GLU A CA 1
ATOM 581 C C . GLU A 1 72 ? 0.781 -9.683 1.097 1.00 94.19 72 GLU A C 1
ATOM 583 O O . GLU A 1 72 ? -0.331 -10.211 1.056 1.00 94.19 72 GLU A O 1
ATOM 588 N N . SER A 1 73 ? 1.733 -10.103 1.933 1.00 94.25 73 SER A N 1
ATOM 589 C CA . SER A 1 73 ? 1.578 -11.267 2.809 1.00 94.25 73 SER A CA 1
ATOM 590 C C . SER A 1 73 ? 0.500 -11.046 3.875 1.00 94.25 73 SER A C 1
ATOM 592 O O . SER A 1 73 ? -0.414 -11.858 4.029 1.00 94.25 73 SER A O 1
ATOM 594 N N . SER A 1 74 ? 0.569 -9.930 4.606 1.00 94.88 74 SER A N 1
ATOM 595 C CA . SER A 1 74 ? -0.360 -9.645 5.703 1.00 94.88 74 SER A CA 1
ATOM 596 C C . SER A 1 74 ? -1.766 -9.297 5.220 1.00 94.88 74 SER A C 1
ATOM 598 O O . SER A 1 74 ? -2.725 -9.674 5.883 1.00 94.88 74 SER A O 1
ATOM 600 N N . GLY A 1 75 ? -1.925 -8.662 4.057 1.00 91.69 75 GLY A N 1
ATOM 601 C CA . GLY A 1 75 ? -3.230 -8.381 3.458 1.00 91.69 75 GLY A CA 1
ATOM 602 C C . GLY A 1 75 ? -3.999 -9.646 3.104 1.00 91.69 75 GLY A C 1
ATOM 603 O O . GLY A 1 75 ? -5.187 -9.741 3.411 1.00 91.69 75 GLY A O 1
ATOM 604 N N . ASN A 1 76 ? -3.311 -10.648 2.554 1.00 92.81 76 ASN A N 1
ATOM 605 C CA . ASN A 1 76 ? -3.910 -11.957 2.298 1.00 92.81 76 ASN A CA 1
ATOM 606 C C . ASN A 1 76 ? -4.307 -12.657 3.609 1.00 92.81 76 ASN A C 1
ATOM 608 O O . ASN A 1 76 ? -5.449 -13.084 3.748 1.00 92.81 76 ASN A O 1
ATOM 612 N N . LYS A 1 77 ? -3.431 -12.666 4.625 1.00 94.94 77 LYS A N 1
ATOM 613 C CA . LYS A 1 77 ? -3.761 -13.236 5.947 1.00 94.94 77 LYS A CA 1
ATOM 614 C C . LYS A 1 77 ? -4.944 -12.530 6.618 1.00 94.94 77 LYS A C 1
ATOM 616 O O . LYS A 1 77 ? -5.785 -13.182 7.226 1.00 94.94 77 LYS A O 1
ATOM 621 N N . LEU A 1 78 ? -5.025 -11.202 6.520 1.00 92.06 78 LEU A N 1
ATOM 622 C CA . LEU A 1 78 ? -6.147 -10.425 7.054 1.00 92.06 78 LEU A CA 1
ATOM 623 C C . LEU A 1 78 ? -7.458 -10.782 6.349 1.00 92.06 78 LEU A C 1
ATOM 625 O O . LEU A 1 78 ? -8.487 -10.888 7.012 1.00 92.06 78 LEU A O 1
ATOM 629 N N . ALA A 1 79 ? -7.425 -10.993 5.031 1.00 91.25 79 ALA A N 1
ATOM 630 C CA . ALA A 1 79 ? -8.573 -11.491 4.281 1.00 91.25 79 ALA A CA 1
ATOM 631 C C . ALA A 1 79 ? -9.003 -12.885 4.750 1.00 91.25 79 ALA A C 1
ATOM 633 O O . ALA A 1 79 ? -10.194 -13.096 4.980 1.00 91.25 79 ALA A O 1
ATOM 634 N N . ASP A 1 80 ? -8.054 -13.795 4.960 1.00 93.69 80 ASP A N 1
ATOM 635 C CA . ASP A 1 80 ? -8.340 -15.145 5.449 1.00 93.69 80 ASP A CA 1
ATOM 636 C C . ASP A 1 80 ? -8.977 -15.109 6.846 1.00 93.69 80 ASP A C 1
ATOM 638 O O . ASP A 1 80 ? -10.050 -15.676 7.057 1.00 93.69 80 ASP A O 1
ATOM 642 N N . VAL A 1 81 ? -8.380 -14.363 7.784 1.00 93.44 81 VAL A N 1
ATOM 643 C CA . VAL A 1 81 ? -8.890 -14.214 9.161 1.00 93.44 81 VAL A CA 1
ATOM 644 C C . VAL A 1 81 ? -10.262 -13.535 9.188 1.00 93.44 81 VAL A C 1
ATOM 646 O O . VAL A 1 81 ? -11.127 -13.914 9.976 1.00 93.44 81 VAL A O 1
ATOM 649 N N . ALA A 1 82 ? -10.497 -12.548 8.321 1.00 90.00 82 ALA A N 1
ATOM 650 C CA . ALA A 1 82 ? -11.787 -11.873 8.227 1.00 90.00 82 ALA A CA 1
ATOM 651 C C . ALA A 1 82 ? -12.875 -12.736 7.558 1.00 90.00 82 ALA A C 1
ATOM 653 O O . ALA A 1 82 ? -14.053 -12.374 7.612 1.00 90.00 82 ALA A O 1
ATOM 654 N N . GLY A 1 83 ? -12.515 -13.861 6.930 1.00 91.38 83 GLY A N 1
ATOM 655 C CA . GLY A 1 83 ? -13.434 -14.695 6.155 1.00 91.38 83 GLY A CA 1
ATOM 656 C C . GLY A 1 83 ? -13.816 -14.071 4.811 1.00 91.38 83 GLY A C 1
ATOM 657 O O . GLY A 1 83 ? -14.960 -14.209 4.375 1.00 91.38 83 GLY A O 1
ATOM 658 N N . GLY A 1 84 ? -12.890 -13.334 4.196 1.00 88.25 84 GLY A N 1
ATOM 659 C CA . GLY A 1 84 ? -13.030 -12.745 2.870 1.00 88.25 84 GLY A CA 1
ATOM 660 C C . GLY A 1 84 ? -12.496 -11.316 2.760 1.00 88.25 84 GLY A C 1
ATOM 661 O O . GLY A 1 84 ? -12.419 -10.554 3.727 1.00 88.25 84 GLY A O 1
ATOM 662 N N . LYS A 1 85 ? -12.180 -10.936 1.522 1.00 85.56 85 LYS A N 1
ATOM 663 C CA . LYS A 1 85 ? -11.578 -9.646 1.160 1.00 85.56 85 LYS A CA 1
ATOM 664 C C . LYS A 1 85 ? -12.523 -8.465 1.378 1.00 85.56 85 LYS A C 1
ATOM 666 O O . LYS A 1 85 ? -12.072 -7.402 1.800 1.00 85.56 85 LYS A O 1
ATOM 671 N N . ASP A 1 86 ? -13.829 -8.665 1.217 1.00 86.31 86 ASP A N 1
ATOM 672 C CA . ASP A 1 86 ? -14.839 -7.644 1.526 1.00 86.31 86 ASP A CA 1
ATOM 673 C C . ASP A 1 86 ? -14.844 -7.299 3.018 1.00 86.31 86 ASP A C 1
ATOM 675 O O . ASP A 1 86 ? -14.743 -6.132 3.396 1.00 86.31 86 ASP A O 1
ATOM 679 N N . LYS A 1 87 ? -14.864 -8.320 3.885 1.00 85.81 87 LYS A N 1
ATOM 680 C CA . LYS A 1 87 ? -14.833 -8.135 5.342 1.00 85.81 87 LYS A CA 1
ATOM 681 C C . LYS A 1 87 ? -13.516 -7.519 5.806 1.00 85.81 87 LYS A C 1
ATOM 683 O O . LYS A 1 87 ? -13.537 -6.607 6.629 1.00 85.81 87 LYS A O 1
ATOM 688 N N . ALA A 1 88 ? -12.382 -7.953 5.254 1.00 86.69 88 ALA A N 1
ATOM 689 C CA . ALA A 1 88 ? -11.095 -7.322 5.540 1.00 86.69 88 ALA A CA 1
ATOM 690 C C . ALA A 1 88 ? -11.061 -5.855 5.091 1.00 86.69 88 ALA A C 1
ATOM 692 O O . ALA A 1 88 ? -10.596 -4.999 5.839 1.00 86.69 88 ALA A O 1
ATOM 693 N N . SER A 1 89 ? -11.621 -5.538 3.921 1.00 85.44 89 SER A N 1
ATOM 694 C CA . SER A 1 89 ? -11.741 -4.157 3.440 1.00 85.44 89 SER A CA 1
ATOM 695 C C . SER A 1 89 ? -12.582 -3.300 4.380 1.00 85.44 89 SER A C 1
ATOM 697 O O . SER A 1 89 ? -12.221 -2.156 4.640 1.00 85.44 89 SER A O 1
ATOM 699 N N . THR A 1 90 ? -13.684 -3.833 4.914 1.00 86.12 90 THR A N 1
ATOM 700 C CA . THR A 1 90 ? -14.503 -3.136 5.914 1.00 86.12 90 THR A CA 1
ATOM 701 C C . THR A 1 90 ? -13.738 -2.927 7.217 1.00 86.12 90 THR A C 1
ATOM 703 O O . THR A 1 90 ? -13.714 -1.809 7.723 1.00 86.12 90 THR A O 1
ATOM 706 N N . ASN A 1 91 ? -13.062 -3.959 7.731 1.00 84.56 91 ASN A N 1
ATOM 707 C CA . ASN A 1 91 ? -12.295 -3.867 8.977 1.00 84.56 91 ASN A CA 1
ATOM 708 C C . ASN A 1 91 ? -11.129 -2.877 8.882 1.00 84.56 91 ASN A C 1
ATOM 710 O O . ASN A 1 91 ? -10.793 -2.214 9.859 1.00 84.56 91 ASN A O 1
ATOM 714 N N . LEU A 1 92 ? -10.524 -2.774 7.699 1.00 85.75 92 LEU A N 1
ATOM 715 C CA . LEU A 1 92 ? -9.460 -1.821 7.413 1.00 85.75 92 LEU A CA 1
ATOM 716 C C . LEU A 1 92 ? -9.996 -0.447 7.009 1.00 85.75 92 LEU A C 1
ATOM 718 O O . LEU A 1 92 ? -9.206 0.469 6.890 1.00 85.75 92 LEU A O 1
ATOM 722 N N . VAL A 1 93 ? -11.301 -0.267 6.799 1.00 84.00 93 VAL A N 1
ATOM 723 C CA . VAL A 1 93 ? -11.885 0.979 6.265 1.00 84.00 93 VAL A CA 1
ATOM 724 C C . VAL A 1 93 ? -11.319 1.359 4.882 1.00 84.00 93 VAL A C 1
ATOM 726 O O . VAL A 1 93 ? -11.109 2.520 4.547 1.00 84.00 93 VAL A O 1
ATOM 729 N N . LEU A 1 94 ? -11.073 0.345 4.051 1.00 83.31 94 LEU A N 1
ATOM 730 C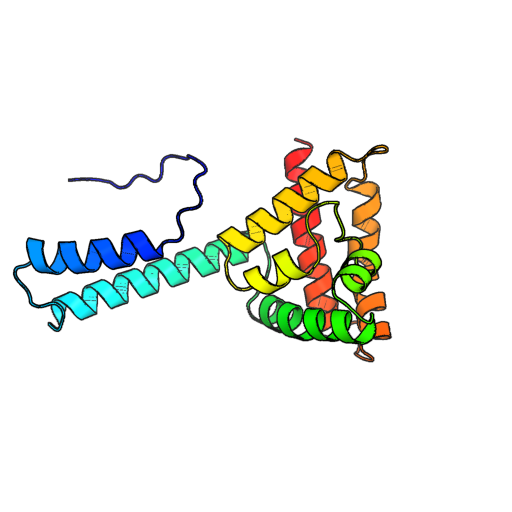 CA . LEU A 1 94 ? -10.679 0.467 2.642 1.00 83.31 94 LEU A CA 1
ATOM 731 C C . LEU A 1 94 ? -11.829 0.122 1.684 1.00 83.31 94 LEU A C 1
ATOM 733 O O . LEU A 1 94 ? -11.646 0.134 0.469 1.00 83.31 94 LEU A O 1
ATOM 737 N N . CYS A 1 95 ? -13.002 -0.224 2.218 1.00 77.56 95 CYS A N 1
ATOM 738 C CA . CYS A 1 95 ? -14.163 -0.611 1.428 1.00 77.56 95 CYS A CA 1
ATOM 739 C C . CYS A 1 95 ? -14.882 0.616 0.855 1.00 77.56 95 CYS A C 1
ATOM 741 O O . CYS A 1 95 ? -15.359 1.486 1.581 1.00 77.56 95 CYS A O 1
ATOM 743 N N . THR A 1 96 ? -15.009 0.647 -0.465 1.00 70.56 96 THR A N 1
ATOM 744 C CA . THR A 1 96 ? -15.864 1.577 -1.205 1.00 70.56 96 THR A CA 1
ATOM 745 C C . THR A 1 96 ? -16.828 0.770 -2.069 1.00 70.56 96 THR A C 1
ATOM 747 O O . THR A 1 96 ? -16.648 -0.431 -2.254 1.00 70.56 96 THR A O 1
ATOM 750 N N . LYS A 1 97 ? -17.837 1.417 -2.666 1.00 62.81 97 LYS A N 1
ATOM 751 C CA . LYS A 1 97 ? -18.817 0.729 -3.532 1.00 62.81 97 LYS A CA 1
ATOM 752 C C . LYS A 1 97 ? -18.192 -0.063 -4.690 1.00 62.81 97 LYS A C 1
ATOM 754 O O . LYS A 1 97 ? -18.865 -0.917 -5.252 1.00 62.81 97 LYS A O 1
ATOM 759 N N . THR A 1 98 ? -16.959 0.248 -5.090 1.00 59.84 98 THR A N 1
ATOM 760 C CA . THR A 1 98 ? -16.321 -0.334 -6.281 1.00 59.84 98 THR A CA 1
ATOM 761 C C . THR A 1 98 ? -14.938 -0.925 -6.021 1.00 59.84 98 THR A C 1
ATOM 763 O O . THR A 1 98 ? -14.349 -1.480 -6.947 1.00 59.84 98 THR A O 1
ATOM 766 N N . GLN A 1 99 ? -14.379 -0.777 -4.814 1.00 70.06 99 GLN A N 1
ATOM 767 C CA . GLN A 1 99 ? -12.989 -1.141 -4.510 1.00 70.06 99 GLN A CA 1
ATOM 768 C C . GLN A 1 99 ? -12.816 -1.541 -3.046 1.00 70.06 99 GLN A C 1
ATOM 770 O O . GLN A 1 99 ? -13.528 -1.047 -2.175 1.00 70.06 99 GLN A O 1
ATOM 775 N N . GLY A 1 100 ? -11.815 -2.380 -2.793 1.00 78.19 100 GLY A N 1
ATOM 776 C CA . GLY A 1 100 ? -11.416 -2.832 -1.465 1.00 78.19 100 GLY A CA 1
ATOM 777 C C . GLY A 1 100 ? -9.913 -3.093 -1.392 1.00 78.19 100 GLY A C 1
ATOM 778 O O . GLY A 1 100 ? -9.165 -2.734 -2.301 1.00 78.19 100 GLY A O 1
ATOM 779 N N . ILE A 1 101 ? -9.484 -3.762 -0.325 1.00 84.19 101 ILE A N 1
ATOM 780 C CA . ILE A 1 101 ? -8.094 -4.146 -0.046 1.00 84.19 101 ILE A CA 1
ATOM 781 C C . ILE A 1 101 ? -7.420 -4.823 -1.254 1.00 84.19 101 ILE A C 1
ATOM 783 O O . ILE A 1 101 ? -6.258 -4.561 -1.548 1.00 84.19 101 ILE A O 1
ATOM 787 N N . ASP A 1 102 ? -8.176 -5.607 -2.020 1.00 84.25 102 ASP A N 1
ATOM 788 C CA . ASP A 1 102 ? -7.722 -6.327 -3.209 1.00 84.25 102 ASP A CA 1
ATOM 789 C C . ASP A 1 102 ? -7.060 -5.459 -4.262 1.00 84.25 102 ASP A C 1
ATOM 791 O O . ASP A 1 102 ? -6.036 -5.846 -4.826 1.00 84.25 102 ASP A O 1
ATOM 795 N N . SER A 1 103 ? -7.638 -4.287 -4.536 1.00 82.25 103 SER A N 1
ATOM 796 C CA . SER A 1 103 ? -7.111 -3.408 -5.576 1.00 82.25 103 SER A CA 1
ATOM 797 C C . SER A 1 103 ? -5.739 -2.863 -5.187 1.00 82.25 103 SER A C 1
ATOM 799 O O . SER A 1 103 ? -4.905 -2.645 -6.067 1.00 82.25 103 SER A O 1
ATOM 801 N N . LEU A 1 104 ? -5.485 -2.697 -3.886 1.00 88.31 104 LEU A N 1
ATOM 802 C CA . LEU A 1 104 ? -4.193 -2.278 -3.356 1.00 88.31 104 LEU A CA 1
ATOM 803 C C . LEU A 1 104 ? -3.199 -3.438 -3.337 1.00 88.31 104 LEU A C 1
ATOM 805 O O . LEU A 1 104 ? -2.084 -3.268 -3.818 1.00 88.31 104 LEU A O 1
ATOM 809 N N . ILE A 1 105 ? -3.604 -4.615 -2.849 1.00 88.62 105 ILE A N 1
ATOM 810 C CA . ILE A 1 105 ? -2.717 -5.783 -2.731 1.00 88.62 105 ILE A CA 1
ATOM 811 C C . ILE A 1 105 ? -2.247 -6.273 -4.101 1.00 88.62 105 ILE A C 1
ATOM 813 O O . ILE A 1 105 ? -1.047 -6.418 -4.313 1.00 88.62 105 ILE A O 1
ATOM 817 N N . VAL A 1 106 ? -3.152 -6.432 -5.074 1.00 87.25 106 VAL A N 1
ATOM 818 C CA . VAL A 1 106 ? -2.791 -6.876 -6.437 1.00 87.25 106 VAL A CA 1
ATOM 819 C C . VAL A 1 106 ? -1.842 -5.891 -7.127 1.00 87.25 106 VAL A C 1
ATOM 821 O O . VAL A 1 106 ? -1.040 -6.281 -7.972 1.00 87.25 106 VAL A O 1
ATOM 824 N N . ASN A 1 107 ? -1.905 -4.609 -6.761 1.00 86.12 107 ASN A N 1
ATOM 825 C CA . ASN A 1 107 ? -1.056 -3.576 -7.340 1.00 86.12 107 ASN A CA 1
ATOM 826 C C . ASN A 1 107 ? 0.108 -3.159 -6.440 1.00 86.12 107 ASN A C 1
ATOM 828 O O . ASN A 1 107 ? 0.822 -2.238 -6.815 1.00 86.12 107 ASN A O 1
ATOM 832 N N . VAL A 1 108 ? 0.363 -3.812 -5.303 1.00 87.56 108 VAL A N 1
ATOM 833 C CA . VAL A 1 108 ? 1.349 -3.329 -4.318 1.00 87.56 108 VAL A CA 1
ATOM 834 C C . VAL A 1 108 ? 2.766 -3.216 -4.901 1.00 87.56 108 VAL A C 1
ATOM 836 O O . VAL A 1 108 ? 3.537 -2.345 -4.507 1.00 87.56 108 VAL A O 1
ATOM 839 N N . ASN A 1 109 ? 3.076 -4.028 -5.917 1.00 84.12 109 ASN A N 1
ATOM 840 C CA . ASN A 1 109 ? 4.338 -4.018 -6.664 1.00 84.12 109 ASN A CA 1
ATOM 841 C C . ASN A 1 109 ? 4.270 -3.263 -8.013 1.00 84.12 109 ASN A C 1
ATOM 843 O O . ASN A 1 109 ? 5.274 -3.168 -8.720 1.00 84.12 109 ASN A O 1
ATOM 847 N N . ASN A 1 110 ? 3.108 -2.703 -8.365 1.00 83.56 110 ASN A N 1
ATOM 848 C CA . ASN A 1 110 ? 2.871 -1.869 -9.542 1.00 83.56 110 ASN A CA 1
ATOM 849 C C . ASN A 1 110 ? 2.650 -0.407 -9.098 1.00 83.56 110 ASN A C 1
ATOM 851 O O . ASN A 1 110 ? 1.540 -0.060 -8.699 1.00 83.56 110 ASN A O 1
ATOM 855 N N . PRO A 1 111 ? 3.650 0.487 -9.202 1.00 79.12 111 PRO A N 1
ATOM 856 C CA . PRO A 1 111 ? 3.566 1.837 -8.636 1.00 79.12 111 PRO A CA 1
ATOM 857 C C . PRO A 1 111 ? 2.407 2.656 -9.199 1.00 79.12 111 PRO A C 1
ATOM 859 O O . PRO A 1 111 ? 1.702 3.331 -8.450 1.00 79.12 111 PRO A O 1
ATOM 862 N N . ALA A 1 112 ? 2.198 2.585 -10.517 1.00 76.50 112 ALA A N 1
ATOM 863 C CA . ALA A 1 112 ? 1.106 3.285 -11.178 1.00 76.50 112 ALA A CA 1
ATOM 864 C C . ALA A 1 112 ? -0.243 2.716 -10.725 1.00 76.50 112 ALA A C 1
ATOM 866 O O . ALA A 1 112 ? -1.131 3.470 -10.347 1.00 76.50 112 ALA A O 1
ATOM 867 N N . GLY A 1 113 ? -0.374 1.387 -10.688 1.00 82.94 113 GLY A N 1
ATOM 868 C CA . GLY A 1 113 ? -1.578 0.723 -10.189 1.00 82.94 113 GLY A CA 1
ATOM 869 C C . GLY A 1 113 ? -1.890 1.080 -8.733 1.00 82.94 113 GLY A C 1
ATOM 870 O O . GLY A 1 113 ? -3.028 1.430 -8.420 1.00 82.94 113 GLY A O 1
ATOM 871 N N . LEU A 1 114 ? -0.877 1.056 -7.862 1.00 85.75 114 LEU A N 1
ATOM 872 C CA . LEU A 1 114 ? -1.009 1.319 -6.432 1.00 85.75 114 LEU A CA 1
ATOM 873 C C . LEU A 1 114 ? -1.392 2.767 -6.155 1.00 85.75 114 LEU A C 1
ATOM 875 O O . LEU A 1 114 ? -2.379 3.010 -5.462 1.00 85.75 114 LEU A O 1
ATOM 879 N N . LYS A 1 115 ? -0.653 3.724 -6.737 1.00 85.56 115 LYS A N 1
ATOM 880 C CA . LYS A 1 115 ? -0.966 5.157 -6.644 1.00 85.56 115 LYS A CA 1
ATOM 881 C C . LYS A 1 115 ? -2.430 5.395 -6.984 1.00 85.56 115 LYS A C 1
ATOM 883 O O . LYS A 1 115 ? -3.148 6.078 -6.265 1.00 85.56 115 LYS A O 1
ATOM 888 N N . SER A 1 116 ? -2.881 4.781 -8.058 1.00 84.25 116 SER A N 1
ATOM 889 C CA . SER A 1 116 ? -4.211 4.997 -8.590 1.00 84.25 116 SER A CA 1
ATOM 890 C C . SER A 1 116 ? -5.315 4.258 -7.861 1.00 84.25 116 SER A C 1
ATOM 892 O O . SER A 1 116 ? -6.462 4.695 -7.913 1.00 84.25 116 SER A O 1
ATOM 894 N N . GLY A 1 117 ? -5.003 3.141 -7.207 1.00 86.88 117 GLY A N 1
ATOM 895 C CA . GLY A 1 117 ? -5.893 2.528 -6.227 1.00 86.88 117 GLY A CA 1
ATOM 896 C C . GLY A 1 117 ? -6.080 3.452 -5.024 1.00 86.88 117 GLY A C 1
ATOM 897 O O . GLY A 1 117 ? -7.211 3.757 -4.658 1.00 86.88 117 GLY A O 1
ATOM 898 N N . ILE A 1 118 ? -4.981 3.988 -4.480 1.00 88.94 118 ILE A N 1
ATOM 899 C CA . ILE A 1 118 ? -5.012 4.938 -3.358 1.00 88.94 118 ILE A CA 1
ATOM 900 C C . ILE A 1 118 ? -5.811 6.193 -3.730 1.00 88.94 118 ILE A C 1
ATOM 902 O O . ILE A 1 118 ? -6.723 6.562 -2.999 1.00 88.94 118 ILE A O 1
ATOM 906 N N . GLU A 1 119 ? -5.528 6.820 -4.875 1.00 87.00 119 GLU A N 1
ATOM 907 C CA . GLU A 1 119 ? -6.248 8.016 -5.335 1.00 87.00 119 GLU A CA 1
ATOM 908 C C . GLU A 1 119 ? -7.749 7.763 -5.487 1.00 87.00 119 GLU A C 1
ATOM 910 O O . GLU A 1 119 ? -8.551 8.563 -5.014 1.00 87.00 119 GLU A O 1
ATOM 915 N N . ARG A 1 120 ? -8.145 6.625 -6.070 1.00 86.56 120 ARG A N 1
ATOM 916 C CA . ARG A 1 120 ? -9.565 6.288 -6.219 1.00 86.56 120 ARG A CA 1
ATOM 917 C C . ARG A 1 120 ? -10.257 6.059 -4.876 1.00 86.56 120 ARG A C 1
ATOM 919 O O . ARG A 1 120 ? -11.399 6.482 -4.718 1.00 86.56 120 ARG A O 1
ATOM 926 N N . LEU A 1 121 ? -9.586 5.430 -3.910 1.00 87.62 121 LEU A N 1
ATOM 927 C CA . LEU A 1 121 ? -10.118 5.282 -2.554 1.00 87.62 121 LEU A CA 1
ATOM 928 C C . LEU A 1 121 ? -10.231 6.638 -1.845 1.00 87.62 121 LEU A C 1
ATOM 930 O O . LEU A 1 121 ? -11.234 6.890 -1.183 1.00 87.62 121 LEU A O 1
ATOM 934 N N . VAL A 1 122 ? -9.240 7.518 -1.998 1.00 88.31 122 VAL A N 1
ATOM 935 C CA . VAL A 1 122 ? -9.282 8.889 -1.472 1.00 88.31 122 VAL A CA 1
ATOM 936 C C . VAL A 1 122 ? -10.486 9.642 -2.035 1.00 88.31 122 VAL A C 1
ATOM 938 O O . VAL A 1 122 ? -11.296 10.163 -1.268 1.00 88.31 122 VAL A O 1
ATOM 941 N N . ASP A 1 123 ? -10.640 9.649 -3.358 1.00 86.81 123 ASP A N 1
ATOM 942 C CA . ASP A 1 123 ? -11.729 10.354 -4.032 1.00 86.81 123 ASP A CA 1
ATOM 943 C C . ASP A 1 123 ? -13.096 9.773 -3.621 1.00 86.81 123 ASP A C 1
ATOM 945 O O . ASP A 1 123 ? -14.043 10.514 -3.359 1.00 86.81 123 ASP A O 1
ATOM 949 N N . ALA A 1 124 ? -13.207 8.447 -3.490 1.00 85.81 124 ALA A N 1
ATOM 950 C CA . ALA A 1 124 ? -14.437 7.793 -3.051 1.00 85.81 124 ALA A CA 1
ATOM 951 C C . ALA A 1 124 ? -14.857 8.203 -1.631 1.00 85.81 124 ALA A C 1
ATOM 953 O O . ALA A 1 124 ? -16.030 8.505 -1.420 1.00 85.81 124 ALA A O 1
ATOM 954 N N . HIS A 1 125 ? -13.926 8.244 -0.673 1.00 85.06 125 HIS A N 1
ATOM 955 C CA . HIS A 1 125 ? -14.226 8.636 0.709 1.00 85.06 125 HIS A CA 1
ATOM 956 C C . HIS A 1 125 ? -14.556 10.125 0.845 1.00 85.06 125 HIS A C 1
ATOM 958 O O . HIS A 1 125 ? -15.462 10.490 1.600 1.00 85.06 125 HIS A O 1
ATOM 964 N N . LEU A 1 126 ? -13.883 10.987 0.074 1.00 87.06 126 LEU A N 1
ATOM 965 C CA . LEU A 1 126 ? -14.210 12.412 0.029 1.00 87.06 126 LEU A CA 1
ATOM 966 C C . LEU A 1 126 ? -15.618 12.666 -0.529 1.00 87.06 126 LEU A C 1
ATOM 968 O O . LEU A 1 126 ? -16.279 13.595 -0.068 1.00 87.06 126 LEU A O 1
ATOM 972 N N . ASN A 1 127 ? -16.085 11.821 -1.452 1.00 86.44 127 ASN A N 1
ATOM 973 C CA . ASN A 1 127 ? -17.407 11.912 -2.080 1.00 86.44 127 ASN A CA 1
ATOM 974 C C . ASN A 1 127 ? -18.541 11.220 -1.293 1.00 86.44 127 ASN A C 1
ATOM 976 O O . ASN A 1 127 ? -19.688 11.226 -1.747 1.00 86.44 127 ASN A O 1
ATOM 980 N N . MET A 1 128 ? -18.262 10.611 -0.135 1.00 83.69 128 MET A N 1
ATOM 981 C CA . MET A 1 128 ? -19.311 10.081 0.746 1.00 83.69 128 MET A CA 1
ATOM 982 C C . MET A 1 128 ? -20.122 11.213 1.395 1.00 83.69 128 MET A C 1
ATOM 984 O O . MET A 1 128 ? -19.683 12.360 1.461 1.00 83.69 128 MET A O 1
ATOM 988 N N . GLN A 1 129 ? -21.322 10.886 1.882 1.00 82.44 129 GLN A N 1
ATOM 989 C CA . GLN A 1 129 ? -22.169 11.801 2.649 1.00 82.44 129 GLN A CA 1
ATOM 990 C C . GLN A 1 129 ? -22.515 11.157 4.003 1.00 82.44 129 GLN A C 1
ATOM 992 O O . GLN A 1 129 ? -23.292 10.199 4.020 1.00 82.44 129 GLN A O 1
ATOM 997 N N . PRO A 1 130 ? -21.938 11.641 5.122 1.00 83.81 130 PRO A N 1
ATOM 998 C CA . PRO A 1 130 ? -20.965 12.739 5.205 1.00 83.81 130 PRO A CA 1
ATOM 999 C C . PRO A 1 130 ? -19.595 12.372 4.606 1.00 83.81 130 PRO A C 1
ATOM 1001 O O . PRO A 1 130 ? -19.226 11.200 4.543 1.00 83.81 130 PRO A O 1
ATOM 1004 N N . SER A 1 131 ? -18.835 13.387 4.185 1.00 84.31 131 SER A N 1
ATOM 1005 C CA . SER A 1 131 ? -17.476 13.204 3.659 1.00 84.31 131 SER A CA 1
ATOM 1006 C C . SER A 1 131 ? -16.545 12.681 4.750 1.00 84.31 131 SER A C 1
ATOM 1008 O O . SER A 1 131 ? -16.486 13.241 5.849 1.00 84.31 131 SER A O 1
ATOM 1010 N N . ILE A 1 132 ? -15.783 11.631 4.442 1.00 82.31 132 ILE A N 1
ATOM 1011 C CA . ILE A 1 132 ? -14.811 11.040 5.362 1.00 82.31 132 ILE A CA 1
ATOM 1012 C C . ILE A 1 132 ? -13.418 11.461 4.899 1.00 82.31 132 ILE A C 1
ATOM 1014 O O . ILE A 1 132 ? -12.930 11.036 3.856 1.00 82.31 132 ILE A O 1
ATOM 1018 N N . GLY A 1 133 ? -12.779 12.346 5.664 1.00 81.62 133 GLY A N 1
ATOM 1019 C CA . GLY A 1 133 ? -11.500 12.951 5.290 1.00 81.62 133 GLY A CA 1
ATOM 1020 C C . GLY A 1 133 ? -10.413 12.800 6.349 1.00 81.62 133 GLY A C 1
ATOM 1021 O O . GLY A 1 133 ? -10.505 11.990 7.265 1.00 81.62 133 GLY A O 1
ATOM 1022 N N . LEU A 1 134 ? -9.379 13.636 6.237 1.00 83.44 134 LEU A N 1
ATOM 1023 C CA . LEU A 1 134 ? -8.154 13.553 7.041 1.00 83.44 134 LEU A CA 1
ATOM 1024 C C . LEU A 1 134 ? -8.370 13.444 8.563 1.00 83.44 134 LEU A C 1
ATOM 1026 O O . LEU A 1 134 ? -7.625 12.725 9.215 1.00 83.44 134 LEU A O 1
ATOM 1030 N N . ALA A 1 135 ? -9.375 14.122 9.127 1.00 82.38 135 ALA A N 1
ATOM 1031 C CA . ALA A 1 135 ? -9.655 14.053 10.564 1.00 82.38 135 ALA A CA 1
ATOM 1032 C C . ALA A 1 135 ? -10.002 12.625 11.026 1.00 82.38 135 ALA A C 1
ATOM 1034 O O . ALA A 1 135 ? -9.575 12.209 12.095 1.00 82.38 135 ALA A O 1
ATOM 1035 N N . TYR A 1 136 ? -10.719 11.864 10.196 1.00 83.81 136 TYR A N 1
ATOM 1036 C CA . TYR A 1 136 ? -11.070 10.473 10.471 1.00 83.81 136 TYR A CA 1
ATOM 1037 C C . TYR A 1 136 ? -9.867 9.542 10.250 1.00 83.81 136 TYR A C 1
ATOM 1039 O O . TYR A 1 136 ? -9.486 8.767 11.126 1.00 83.81 136 TYR A O 1
ATOM 1047 N N . PHE A 1 137 ? -9.211 9.656 9.092 1.00 86.88 137 PHE A N 1
ATOM 1048 C CA . PHE A 1 137 ? -8.118 8.754 8.715 1.00 86.88 137 PHE A CA 1
ATOM 1049 C C . PHE A 1 137 ? -6.788 9.028 9.426 1.00 86.88 137 PHE A C 1
ATOM 1051 O O . PHE A 1 137 ? -5.910 8.163 9.443 1.00 86.88 137 PHE A O 1
ATOM 1058 N N . GLY A 1 138 ? -6.629 10.191 10.062 1.00 81.31 138 GLY A N 1
ATOM 1059 C CA . GLY A 1 138 ? -5.501 10.464 10.953 1.00 81.31 138 GLY A CA 1
ATOM 1060 C C . GLY A 1 138 ? -5.454 9.481 12.125 1.00 81.31 138 GLY A C 1
ATOM 1061 O O . GLY A 1 138 ? -4.403 8.907 12.404 1.00 81.31 138 GLY A O 1
ATOM 1062 N N . SER A 1 139 ? -6.601 9.208 12.752 1.00 84.62 139 SER A N 1
ATOM 1063 C CA . SER A 1 139 ? -6.700 8.224 13.836 1.00 84.62 139 SER A CA 1
ATOM 1064 C C . SER A 1 139 ? -6.517 6.790 13.339 1.00 84.62 139 SER A C 1
ATOM 1066 O O . SER A 1 139 ? -5.896 5.984 14.028 1.00 84.62 139 SER A O 1
ATOM 1068 N N . VAL A 1 140 ? -6.988 6.470 12.127 1.00 86.44 140 VAL A N 1
ATOM 1069 C CA . VAL A 1 140 ? -6.743 5.151 11.515 1.00 86.44 140 VAL A CA 1
ATOM 1070 C C . VAL A 1 140 ? -5.242 4.920 11.346 1.00 86.44 140 VAL A C 1
ATOM 1072 O O . VAL A 1 140 ? -4.728 3.921 11.843 1.00 86.44 140 VAL A O 1
ATOM 1075 N N . GLN A 1 141 ? -4.517 5.873 10.748 1.00 88.50 141 GLN A N 1
ATOM 1076 C CA . GLN A 1 141 ? -3.057 5.795 10.625 1.00 88.50 141 GLN A CA 1
ATOM 1077 C C . GLN A 1 141 ? -2.381 5.602 11.990 1.00 88.50 141 GLN A C 1
ATOM 1079 O O . GLN A 1 141 ? -1.457 4.802 12.105 1.00 88.50 141 GLN A O 1
ATOM 1084 N N . GLN A 1 142 ? -2.842 6.308 13.025 1.00 88.38 142 GLN A N 1
ATOM 1085 C CA . GLN A 1 142 ? -2.252 6.230 14.359 1.00 88.38 142 GLN A CA 1
ATOM 1086 C C . GLN A 1 142 ? -2.381 4.839 14.992 1.00 88.38 142 GLN A C 1
ATOM 1088 O O . GLN A 1 142 ? -1.465 4.431 15.696 1.00 88.38 142 GLN A O 1
ATOM 1093 N N . TYR A 1 143 ? -3.476 4.108 14.760 1.00 89.50 143 TYR A N 1
ATOM 1094 C CA . TYR A 1 143 ? -3.791 2.890 15.523 1.00 89.50 143 TYR A CA 1
ATOM 1095 C C . TYR A 1 143 ? -3.854 1.599 14.702 1.00 89.50 143 TYR A C 1
ATOM 1097 O O . TYR A 1 143 ? -3.974 0.519 15.284 1.00 89.50 143 TYR A O 1
ATOM 1105 N N . ILE A 1 144 ? -3.732 1.664 13.375 1.00 90.25 144 ILE A N 1
ATOM 1106 C CA . ILE A 1 144 ? -3.844 0.485 12.504 1.00 90.25 144 ILE A CA 1
ATOM 1107 C C . ILE A 1 144 ? -2.856 -0.632 12.867 1.00 90.25 144 ILE A C 1
ATOM 1109 O O . ILE A 1 144 ? -3.216 -1.808 12.833 1.00 90.25 144 ILE A O 1
ATOM 1113 N N . HIS A 1 145 ? -1.643 -0.280 13.293 1.00 92.38 145 HIS A N 1
ATOM 1114 C CA . HIS A 1 145 ? -0.627 -1.237 13.726 1.00 92.38 145 HIS A CA 1
ATOM 1115 C C . HIS A 1 145 ? -1.115 -2.132 14.881 1.00 92.38 145 HIS A C 1
ATOM 1117 O O . HIS A 1 145 ? -0.823 -3.326 14.890 1.00 92.38 145 HIS A O 1
ATOM 1123 N N . LEU A 1 146 ? -1.921 -1.600 15.812 1.00 92.62 146 LEU A N 1
ATOM 1124 C CA . LEU A 1 146 ? -2.504 -2.373 16.915 1.00 92.62 146 LEU A CA 1
ATOM 1125 C C . LEU A 1 146 ? -3.554 -3.369 16.419 1.00 92.62 146 LEU A C 1
ATOM 1127 O O . LEU A 1 146 ? -3.605 -4.503 16.894 1.00 92.62 146 LEU A O 1
ATOM 1131 N N . TYR A 1 147 ? -4.386 -2.955 15.457 1.00 92.00 147 TYR A N 1
ATOM 1132 C CA . TYR A 1 147 ? -5.371 -3.839 14.836 1.00 92.00 147 TYR A CA 1
ATOM 1133 C C . TYR A 1 147 ? -4.685 -5.007 14.121 1.00 92.00 147 TYR A C 1
ATOM 1135 O O . TYR A 1 147 ? -5.052 -6.162 14.343 1.00 92.00 147 TYR A O 1
ATOM 1143 N N . VAL A 1 148 ? -3.662 -4.719 13.313 1.00 93.19 148 VAL A N 1
ATOM 1144 C CA . VAL A 1 148 ? -2.898 -5.734 12.571 1.00 93.19 148 VAL A CA 1
ATOM 1145 C C . VAL A 1 148 ? -2.200 -6.690 13.533 1.00 93.19 148 VAL A C 1
ATOM 1147 O O . VAL A 1 148 ? -2.358 -7.902 13.405 1.00 93.19 148 VAL A O 1
ATOM 1150 N N . ALA A 1 149 ? -1.501 -6.150 14.534 1.00 93.38 149 ALA A N 1
ATOM 1151 C CA . ALA A 1 149 ? -0.815 -6.923 15.563 1.00 93.38 149 ALA A CA 1
ATOM 1152 C C . ALA A 1 149 ? -1.749 -7.908 16.264 1.00 93.38 149 ALA A C 1
ATOM 1154 O O . ALA A 1 149 ? -1.476 -9.106 16.330 1.00 93.38 149 ALA A O 1
ATOM 1155 N N . LYS A 1 150 ? -2.904 -7.415 16.720 1.00 93.75 150 LYS A N 1
ATOM 1156 C CA . LYS A 1 150 ? -3.914 -8.239 17.383 1.00 93.75 150 LYS A CA 1
ATOM 1157 C C . LYS A 1 150 ? -4.503 -9.297 16.450 1.00 93.75 150 LYS A C 1
ATOM 1159 O O . LYS A 1 150 ? -4.672 -10.436 16.867 1.00 93.75 150 LYS A O 1
ATOM 1164 N N . THR A 1 151 ? -4.836 -8.922 15.217 1.00 93.50 151 THR A N 1
ATOM 1165 C CA . THR A 1 151 ? -5.534 -9.805 14.267 1.00 93.50 151 THR A CA 1
ATOM 1166 C C . THR A 1 151 ? -4.632 -10.928 13.769 1.00 93.50 151 THR A C 1
ATOM 1168 O O . THR A 1 151 ? -5.097 -12.047 13.580 1.00 93.50 151 THR A O 1
ATOM 1171 N N . LEU A 1 152 ? -3.343 -10.641 13.575 1.00 94.69 152 LEU A N 1
ATOM 1172 C CA . LEU A 1 152 ? -2.375 -11.601 13.047 1.00 94.69 152 LEU A CA 1
ATOM 1173 C C . LEU A 1 152 ? -1.529 -12.281 14.131 1.00 94.69 152 LEU A C 1
ATOM 1175 O O . LEU A 1 152 ? -0.743 -13.167 13.808 1.00 94.69 152 LEU A O 1
ATOM 1179 N N . GLY A 1 153 ? -1.666 -11.880 15.398 1.00 95.81 153 GLY A N 1
ATOM 1180 C CA . GLY A 1 153 ? -0.856 -12.411 16.495 1.00 95.81 153 GLY A CA 1
ATOM 1181 C C . GLY A 1 153 ? 0.627 -12.038 16.389 1.00 95.81 153 GLY A C 1
ATOM 1182 O O . GLY A 1 153 ? 1.484 -12.822 16.787 1.00 95.81 153 GLY A O 1
ATOM 1183 N N . VAL A 1 154 ? 0.935 -10.860 15.838 1.00 95.19 154 VAL A N 1
ATOM 1184 C CA . VAL A 1 154 ? 2.308 -10.359 15.636 1.00 95.19 154 VAL A CA 1
ATOM 1185 C C . VAL A 1 154 ? 2.586 -9.139 16.522 1.00 95.19 154 VAL A C 1
ATOM 1187 O O . VAL A 1 154 ? 1.645 -8.469 16.949 1.00 95.19 154 VAL A O 1
ATOM 1190 N N . PRO A 1 155 ? 3.856 -8.793 16.808 1.00 96.12 155 PRO A N 1
ATOM 1191 C CA . PRO A 1 155 ? 4.178 -7.565 17.529 1.00 96.12 155 PRO A CA 1
ATOM 1192 C C . PRO A 1 155 ? 3.676 -6.306 16.810 1.00 96.12 155 PRO A C 1
ATOM 1194 O O . PRO A 1 155 ? 3.706 -6.212 15.584 1.00 96.12 155 PRO A O 1
ATOM 1197 N N . ALA A 1 156 ? 3.299 -5.289 17.582 1.00 92.00 156 ALA A N 1
ATOM 1198 C CA . ALA A 1 156 ? 2.883 -3.973 17.084 1.00 92.00 156 ALA A CA 1
ATOM 1199 C C . ALA A 1 156 ? 3.993 -3.213 16.327 1.00 92.00 156 ALA A C 1
ATOM 1201 O O . ALA A 1 156 ? 3.704 -2.294 15.569 1.00 92.00 156 ALA A O 1
ATOM 1202 N N . THR A 1 157 ? 5.245 -3.631 16.514 1.00 92.25 157 THR A N 1
ATOM 1203 C CA . THR A 1 157 ? 6.447 -3.119 15.842 1.00 92.25 157 THR A CA 1
ATOM 1204 C C . THR A 1 157 ? 6.916 -4.014 14.690 1.00 92.25 157 THR A C 1
ATOM 1206 O O . THR A 1 157 ? 8.024 -3.832 14.200 1.00 92.25 157 THR A O 1
ATOM 1209 N N . SER A 1 158 ? 6.132 -5.028 14.308 1.00 95.62 158 SER A N 1
ATOM 1210 C CA . SER A 1 158 ? 6.455 -5.914 13.182 1.00 95.62 158 SER A CA 1
ATOM 1211 C C . SER A 1 158 ? 6.461 -5.165 11.850 1.00 95.62 158 SER A C 1
ATOM 1213 O O . SER A 1 158 ? 5.843 -4.101 11.721 1.00 95.62 158 SER A O 1
ATOM 1215 N N . ASP A 1 159 ? 7.116 -5.746 10.843 1.00 96.56 159 ASP A N 1
ATOM 1216 C CA . ASP A 1 159 ? 7.096 -5.213 9.481 1.00 96.56 159 ASP A CA 1
ATOM 1217 C C . ASP A 1 159 ? 5.664 -5.184 8.932 1.00 96.56 159 ASP A C 1
ATOM 1219 O O . ASP A 1 159 ? 5.274 -4.221 8.278 1.00 96.56 159 ASP A O 1
ATOM 1223 N N . GLU A 1 160 ? 4.834 -6.181 9.253 1.00 94.56 160 GLU A N 1
ATOM 1224 C CA . GLU A 1 160 ? 3.411 -6.185 8.922 1.00 94.56 160 GLU A CA 1
ATOM 1225 C C . GLU A 1 160 ? 2.709 -4.962 9.516 1.00 94.56 160 GLU A C 1
ATOM 1227 O O . GLU A 1 160 ? 2.173 -4.139 8.775 1.00 94.56 160 GLU A O 1
ATOM 1232 N N . ALA A 1 161 ? 2.749 -4.787 10.838 1.00 92.31 161 ALA A N 1
ATOM 1233 C CA . ALA A 1 161 ? 2.051 -3.695 11.515 1.00 92.31 161 ALA A CA 1
ATOM 1234 C C . ALA A 1 161 ? 2.554 -2.301 11.079 1.00 92.31 161 ALA A C 1
ATOM 1236 O O . ALA A 1 161 ? 1.762 -1.368 10.887 1.00 92.31 161 ALA A O 1
ATOM 1237 N N . THR A 1 162 ? 3.863 -2.174 10.859 1.00 95.19 162 THR A N 1
ATOM 1238 C CA . THR A 1 162 ? 4.502 -0.939 10.387 1.00 95.19 162 THR A CA 1
ATOM 1239 C C . THR A 1 162 ? 4.112 -0.630 8.941 1.00 95.19 162 THR A C 1
ATOM 1241 O O . THR A 1 162 ? 3.732 0.501 8.638 1.00 95.19 162 THR A O 1
ATOM 1244 N N . SER A 1 163 ? 4.090 -1.635 8.063 1.00 94.81 163 SER A N 1
ATOM 1245 C CA . SER A 1 163 ? 3.739 -1.454 6.650 1.00 94.81 163 SER A CA 1
ATOM 1246 C C . SER A 1 163 ? 2.305 -0.961 6.441 1.00 94.81 163 SER A C 1
ATOM 1248 O O . SER A 1 163 ? 2.065 -0.081 5.611 1.00 94.81 163 SER A O 1
ATOM 1250 N N . TRP A 1 164 ? 1.351 -1.423 7.259 1.00 94.25 164 TRP A N 1
ATOM 1251 C CA . TRP A 1 164 ? -0.013 -0.885 7.263 1.00 94.25 164 TRP A CA 1
ATOM 1252 C C . TRP A 1 164 ? -0.057 0.573 7.718 1.00 94.25 164 TRP A C 1
ATOM 1254 O O . TRP A 1 164 ? -0.773 1.380 7.126 1.00 94.25 164 TRP A O 1
ATOM 1264 N N . THR A 1 165 ? 0.739 0.945 8.721 1.00 94.50 165 THR A N 1
ATOM 1265 C CA . THR A 1 165 ? 0.868 2.349 9.149 1.00 94.50 165 THR A CA 1
ATOM 1266 C C . THR A 1 165 ? 1.405 3.224 8.017 1.00 94.50 165 THR A C 1
ATOM 1268 O O . THR A 1 165 ? 0.866 4.303 7.760 1.00 94.50 165 THR A O 1
ATOM 1271 N N . ASN A 1 166 ? 2.408 2.736 7.284 1.00 94.25 166 ASN A N 1
ATOM 1272 C CA . ASN A 1 166 ? 3.000 3.435 6.145 1.00 94.25 166 ASN A CA 1
ATOM 1273 C C . ASN A 1 166 ? 2.021 3.561 4.967 1.00 94.25 166 ASN A C 1
ATOM 1275 O O . ASN A 1 166 ? 1.933 4.625 4.351 1.00 94.25 166 ASN A O 1
ATOM 1279 N N . LEU A 1 167 ? 1.208 2.534 4.696 1.00 92.75 167 LEU A N 1
ATOM 1280 C CA . LEU A 1 167 ? 0.140 2.610 3.694 1.00 92.75 167 LEU A CA 1
ATOM 1281 C C . LEU A 1 167 ? -0.882 3.702 4.040 1.00 92.75 167 LEU A C 1
ATOM 1283 O O . LEU A 1 167 ? -1.257 4.498 3.176 1.00 92.75 167 LEU A O 1
ATOM 1287 N N . TRP A 1 168 ? -1.297 3.794 5.305 1.00 92.00 168 TRP A N 1
ATOM 1288 C CA . TRP A 1 168 ? -2.199 4.855 5.759 1.00 92.00 168 TRP A CA 1
ATOM 1289 C C . TRP A 1 168 ? -1.552 6.241 5.739 1.00 92.00 168 TRP A C 1
ATOM 1291 O O . TRP A 1 168 ? -2.224 7.227 5.433 1.00 92.00 168 TRP A O 1
ATOM 1301 N N . ALA A 1 169 ? -0.245 6.334 5.987 1.00 91.94 169 ALA A N 1
ATOM 1302 C CA . ALA A 1 169 ? 0.499 7.576 5.805 1.00 91.94 169 ALA A CA 1
ATOM 1303 C C . ALA A 1 169 ? 0.491 8.026 4.333 1.00 91.94 169 ALA A C 1
ATOM 1305 O O . ALA A 1 169 ? 0.235 9.202 4.051 1.00 91.94 169 ALA A O 1
ATOM 1306 N N . ALA A 1 170 ? 0.691 7.095 3.392 1.00 90.50 170 ALA A N 1
ATOM 1307 C CA . ALA A 1 170 ? 0.575 7.363 1.961 1.00 90.50 170 ALA A CA 1
ATOM 1308 C C . ALA A 1 170 ? -0.848 7.814 1.594 1.00 90.50 170 ALA A C 1
ATOM 1310 O O . ALA A 1 170 ? -1.021 8.856 0.964 1.00 90.50 170 ALA A O 1
ATOM 1311 N N . PHE A 1 171 ? -1.880 7.109 2.061 1.00 89.94 171 PHE A N 1
ATOM 1312 C CA . PHE A 1 171 ? -3.280 7.495 1.861 1.00 89.94 171 PHE A CA 1
ATOM 1313 C C . PHE A 1 171 ? -3.573 8.921 2.364 1.00 89.94 171 PHE A C 1
ATOM 1315 O O . PHE A 1 171 ? -4.099 9.761 1.629 1.00 89.94 171 PHE A O 1
ATOM 1322 N N . ASN A 1 172 ? -3.142 9.247 3.585 1.00 89.31 172 ASN A N 1
ATOM 1323 C CA . ASN A 1 172 ? -3.312 10.575 4.172 1.00 89.31 172 ASN A CA 1
ATOM 1324 C C . ASN A 1 172 ? -2.527 11.667 3.431 1.00 89.31 172 ASN A C 1
ATOM 1326 O O . ASN A 1 172 ? -2.975 12.816 3.378 1.00 89.31 172 ASN A O 1
ATOM 1330 N N . LYS A 1 173 ? -1.381 11.338 2.823 1.00 89.81 173 LYS A N 1
ATOM 1331 C CA . LYS A 1 173 ? -0.650 12.251 1.933 1.00 89.81 173 LYS A CA 1
ATOM 1332 C C . LYS A 1 173 ? -1.491 12.625 0.709 1.00 89.81 173 LYS A C 1
ATOM 1334 O O . LYS A 1 173 ? -1.591 13.812 0.402 1.00 89.81 173 LYS A O 1
ATOM 1339 N N . PHE A 1 174 ? -2.142 11.660 0.059 1.00 86.12 174 PHE A N 1
ATOM 1340 C CA . PHE A 1 174 ? -3.032 11.931 -1.077 1.00 86.12 174 PHE A CA 1
ATOM 1341 C C . PHE A 1 174 ? -4.296 12.700 -0.663 1.00 86.12 174 PHE A C 1
ATOM 1343 O O . PHE A 1 174 ? -4.685 13.638 -1.357 1.00 86.12 174 PHE A O 1
ATOM 1350 N N . LEU A 1 175 ? -4.884 12.405 0.504 1.00 85.12 175 LEU A N 1
ATOM 1351 C CA . LEU A 1 175 ? -5.985 13.211 1.056 1.00 85.12 175 LEU A CA 1
ATOM 1352 C C . LEU A 1 175 ? -5.603 14.683 1.238 1.00 85.12 175 LEU A C 1
ATOM 1354 O O . LEU A 1 175 ? -6.394 15.564 0.911 1.00 85.12 175 LEU A O 1
ATOM 1358 N N . LYS A 1 176 ? -4.401 14.962 1.759 1.00 86.06 176 LYS A N 1
ATOM 1359 C CA . LYS A 1 176 ? -3.903 16.338 1.924 1.00 86.06 176 LYS A CA 1
ATOM 1360 C C . LYS A 1 176 ? -3.766 17.047 0.578 1.00 86.06 176 LYS A C 1
ATOM 1362 O O . LYS A 1 176 ? -4.137 18.207 0.479 1.00 86.06 176 LYS A O 1
ATOM 1367 N N . GLN A 1 177 ? -3.295 16.346 -0.453 1.00 84.25 177 GLN A N 1
ATOM 1368 C CA . GLN A 1 177 ? -3.142 16.898 -1.804 1.00 84.25 177 GLN A CA 1
ATOM 1369 C C . GLN A 1 177 ? -4.476 17.227 -2.488 1.00 84.25 177 GLN A C 1
ATOM 1371 O O . GLN A 1 177 ? -4.506 18.117 -3.325 1.00 84.25 177 GLN A O 1
ATOM 1376 N N . ARG A 1 178 ? -5.565 16.520 -2.160 1.00 76.50 178 ARG A N 1
ATOM 1377 C CA . ARG A 1 178 ? -6.914 16.774 -2.709 1.00 76.50 178 ARG A CA 1
ATOM 1378 C C . ARG A 1 178 ? -7.660 17.921 -2.024 1.00 76.50 178 ARG A C 1
ATOM 1380 O O . ARG A 1 178 ? -8.691 18.349 -2.525 1.00 76.50 178 ARG A O 1
ATOM 1387 N N . LYS A 1 179 ? -7.183 18.365 -0.858 1.00 64.75 179 LYS A N 1
ATOM 1388 C CA . LYS A 1 179 ? -7.756 19.482 -0.088 1.00 64.75 179 LYS A CA 1
ATOM 1389 C C . LYS A 1 179 ? -7.010 20.811 -0.295 1.00 64.75 179 LYS A C 1
ATOM 1391 O O . LYS A 1 179 ? -7.323 21.770 0.407 1.00 64.75 179 LYS A O 1
ATOM 1396 N N . LEU A 1 180 ? -6.026 20.836 -1.197 1.00 47.44 180 LEU A N 1
ATOM 1397 C CA . LEU A 1 180 ? -5.369 22.040 -1.716 1.00 47.44 180 LEU A CA 1
ATOM 1398 C C . LEU A 1 180 ? -6.092 22.495 -2.985 1.00 47.44 180 LEU A C 1
ATOM 1400 O O . LEU A 1 180 ? -6.216 23.724 -3.158 1.00 47.44 180 LEU A O 1
#

Sequence (180 aa):
MFVICLKYHYLYLTFQPLEEKIAQYLVSALGVTKDSNEAKSWTHLLNAFNTVLREDSLQKIGLSDVDRKSLESSGNKLADVAGGKDKASTNLVLCTKTQGIDSLIVNVNNPAGLKSGIERLVDAHLNMQPSIGLAYFGSVQQYIHLYVAKTLGVPATSDEATSWTNLWAAFNKFLKQRKL

Organism: Biomphalaria pfeifferi (NCBI:txid112525)

Secondary structure (DSSP, 8-state):
--------------SHHHHHHHHHHHHHHH---TTSHHHHHHHHHHHHHHHHHHHHHHHHHT--HHHHHHHHHHHHHHHHHHTSHHHHHHHTT--BTTB-HHHHHHTTT-HHHHHHHHHHHHHHHHTSSS---HHHHHHHHHHHHHHHHHHHT--TTSHHHHHHHHHHHHHHHHHHHHT-

Foldseek 3Di:
DDDPPPDDDDDPDDCVVVLVVVLVVCCVVVVDDSPDPSSVVVSVVVVVVVVVVLQVLVVVLVADPLLLVLLLVLLVVLQVLLVHFQSSQVVLVQDAPVDGSVQQNVCSSPSSSNLVSLLVSLVRQCPDVVRDALVNLVVSLVCQLVVSCVSVVHDSPDSNSVSSSSNSVSSNVSRVVVVD

Radius of gyration: 19.88 Å; chains: 1; bounding box: 47×37×56 Å

pLDDT: mean 78.57, std 16.24, range [27.47, 96.56]

InterPro domains:
  IPR009050 Globin-like superfamily [SSF46458] (62-177)
  IPR012292 Globin/Protoglobin [G3DSA:1.10.490.10] (98-178)
  IPR044399 Myoglobin-like, M family globin domain [cd01040] (99-175)